Protein AF-W6MEV5-F1 (afdb_monomer_lite)

Radius of gyration: 13.46 Å; chains: 1; bounding box: 25×22×38 Å

Sequence (68 aa):
LCYMDFDVRKQPYLDALPDVLKQFSDFLGTHTWFAGDNISFVDFLLYELFDQHLQLAPDCLKEYYANR

Foldseek 3Di:
DDDDCCVVVLVVCVVCLLVVVVVVLVCCPVAPANVGVDDDPVRVVVVVVVVVVCVSPVCSCVVVVVPD

Organism: NCBI:txid474045

Secondary structure (DSSP, 8-state):
--SSSHHHHHHHHHHHHHHHHHHHHHHHTT-SBTTBSS--HHHHHHHHHHHHHHHH-TTTTHHHHTT-

Structure (mmCIF, N/CA/C/O backbone):
data_AF-W6MEV5-F1
#
_entry.id   AF-W6MEV5-F1
#
loop_
_atom_site.group_PDB
_atom_site.id
_atom_site.type_symbol
_atom_site.label_atom_id
_atom_site.label_alt_id
_atom_site.label_comp_id
_atom_site.label_asym_id
_atom_site.label_entity_id
_atom_site.label_seq_id
_atom_site.pdbx_PDB_ins_code
_atom_site.Cartn_x
_atom_site.Cartn_y
_atom_site.Cartn_z
_atom_site.occupancy
_atom_site.B_iso_or_equiv
_atom_site.auth_seq_id
_atom_site.auth_comp_id
_atom_site.auth_asym_id
_atom_site.auth_atom_id
_atom_site.pdbx_PDB_model_num
ATOM 1 N N . LEU A 1 1 ? -2.298 4.533 -14.487 1.00 54.50 1 LEU A N 1
ATOM 2 C CA . LEU A 1 1 ? -1.182 5.472 -14.195 1.00 54.50 1 LEU A CA 1
ATOM 3 C C . LEU A 1 1 ? -0.025 5.439 -15.207 1.00 54.50 1 LEU A C 1
ATOM 5 O O . LEU A 1 1 ? 1.027 6.000 -14.940 1.00 54.50 1 LEU A O 1
ATOM 9 N N . CYS A 1 2 ? -0.202 4.885 -16.408 1.00 57.41 2 CYS A N 1
ATOM 10 C CA . CYS A 1 2 ? 0.849 4.877 -17.423 1.00 57.41 2 CYS A CA 1
ATOM 11 C C . CYS A 1 2 ? 0.177 4.828 -18.796 1.00 57.41 2 CYS A C 1
ATOM 13 O O . CYS A 1 2 ? -0.317 3.783 -19.194 1.00 57.41 2 CYS A O 1
ATOM 15 N N . TYR A 1 3 ? 0.073 5.982 -19.454 1.00 58.75 3 TYR A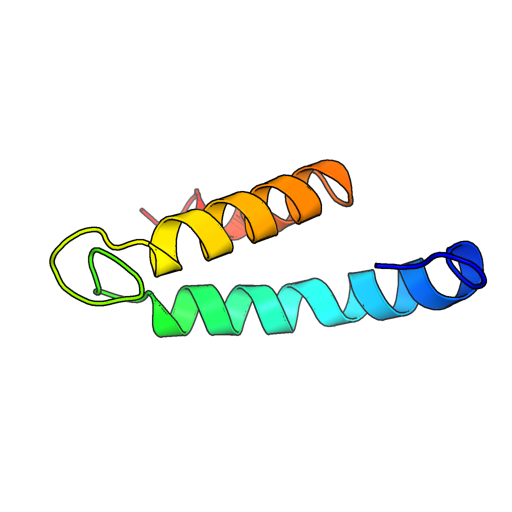 N 1
ATOM 16 C CA . TYR A 1 3 ? -0.720 6.131 -20.680 1.00 58.75 3 TYR A CA 1
ATOM 17 C C . TYR A 1 3 ? 0.117 6.258 -21.960 1.00 58.75 3 TYR A C 1
ATOM 19 O O . TYR A 1 3 ? -0.467 6.296 -23.030 1.00 58.75 3 TYR A O 1
ATOM 27 N N . MET A 1 4 ? 1.454 6.276 -21.876 1.00 70.56 4 MET A N 1
ATOM 28 C CA . MET A 1 4 ? 2.331 6.318 -23.062 1.00 70.56 4 MET A CA 1
ATOM 29 C C . MET A 1 4 ? 3.579 5.442 -22.892 1.00 70.56 4 MET A C 1
ATOM 31 O O . MET A 1 4 ? 3.860 4.609 -23.741 1.00 70.56 4 MET A O 1
ATOM 35 N N . ASP A 1 5 ? 4.263 5.543 -21.748 1.00 84.62 5 ASP A N 1
ATOM 36 C CA . ASP A 1 5 ? 5.492 4.778 -21.468 1.00 84.62 5 ASP A CA 1
ATOM 37 C C . ASP A 1 5 ? 5.233 3.550 -20.577 1.00 84.62 5 ASP A C 1
ATOM 39 O O . ASP A 1 5 ? 6.062 3.217 -19.728 1.00 84.62 5 ASP A O 1
ATOM 43 N N . PHE A 1 6 ? 4.057 2.921 -20.684 1.00 82.94 6 PHE A N 1
ATOM 44 C CA . PHE A 1 6 ? 3.652 1.851 -19.762 1.00 82.94 6 PHE A CA 1
ATOM 45 C C . PHE A 1 6 ? 4.685 0.735 -19.692 1.00 82.94 6 PHE A C 1
ATOM 47 O O . PHE A 1 6 ? 5.148 0.414 -18.603 1.00 82.94 6 PHE A O 1
ATOM 54 N N . ASP A 1 7 ? 5.118 0.217 -20.836 1.00 83.38 7 ASP A N 1
ATOM 55 C CA . ASP A 1 7 ? 6.051 -0.910 -20.871 1.00 83.38 7 ASP A CA 1
ATOM 56 C C . ASP A 1 7 ? 7.420 -0.568 -20.265 1.00 83.38 7 ASP A C 1
ATOM 58 O O . ASP A 1 7 ? 8.049 -1.416 -19.637 1.00 83.38 7 ASP A O 1
ATOM 62 N N . VAL A 1 8 ? 7.856 0.692 -20.375 1.00 88.69 8 VAL A N 1
ATOM 63 C CA . VAL A 1 8 ? 9.142 1.158 -19.830 1.00 88.69 8 VAL A CA 1
ATOM 64 C C . VAL A 1 8 ? 9.042 1.470 -18.336 1.00 88.69 8 VAL A C 1
ATOM 66 O O . VAL A 1 8 ? 9.970 1.203 -17.577 1.00 88.69 8 VAL A O 1
ATOM 69 N N . ARG A 1 9 ? 7.921 2.046 -17.892 1.00 88.88 9 ARG A N 1
ATOM 70 C CA . ARG A 1 9 ? 7.736 2.507 -16.507 1.00 88.88 9 ARG A CA 1
ATOM 71 C C . ARG A 1 9 ? 7.130 1.453 -15.592 1.00 88.88 9 ARG A C 1
ATOM 73 O O . ARG A 1 9 ? 7.241 1.592 -14.376 1.00 88.88 9 ARG A O 1
ATOM 80 N N . LYS A 1 10 ? 6.524 0.400 -16.147 1.00 90.31 10 LYS A N 1
ATOM 81 C CA . LYS A 1 10 ? 5.897 -0.672 -15.371 1.00 90.31 10 LYS A CA 1
ATOM 82 C C . LYS A 1 10 ? 6.901 -1.362 -14.459 1.00 90.31 10 LYS A C 1
ATOM 84 O O . LYS A 1 10 ? 6.624 -1.475 -13.273 1.00 90.31 10 LYS A O 1
ATOM 89 N N . GLN A 1 11 ? 8.041 -1.815 -14.985 1.00 93.00 11 GLN A N 1
ATOM 90 C CA . GLN A 1 11 ? 8.988 -2.581 -14.171 1.00 93.00 11 GLN A CA 1
ATOM 91 C C . GLN A 1 11 ? 9.579 -1.745 -13.022 1.00 93.00 11 GLN A C 1
ATOM 93 O O . GLN A 1 11 ? 9.434 -2.176 -11.884 1.00 93.00 11 GLN A O 1
ATOM 98 N N . PRO A 1 12 ? 10.099 -0.519 -13.248 1.00 94.19 12 PRO A N 1
ATOM 99 C CA . PRO A 1 12 ? 10.565 0.330 -12.148 1.00 94.19 12 PRO A CA 1
ATOM 100 C C . PRO A 1 12 ? 9.487 0.624 -11.098 1.00 94.19 12 PRO A C 1
ATOM 102 O O . PRO A 1 12 ? 9.783 0.736 -9.913 1.00 94.19 12 PRO A O 1
ATOM 105 N N . TYR A 1 13 ? 8.227 0.750 -11.526 1.00 93.56 13 TYR A N 1
ATOM 106 C CA . TYR A 1 13 ? 7.108 0.919 -10.607 1.00 93.56 13 TYR A CA 1
ATOM 107 C C . TYR A 1 13 ? 6.870 -0.332 -9.756 1.00 93.56 13 TYR A C 1
ATOM 109 O O . TYR A 1 13 ? 6.700 -0.217 -8.547 1.00 93.56 13 TYR A O 1
ATOM 117 N N . LEU A 1 14 ? 6.882 -1.518 -10.372 1.00 94.31 14 LEU A N 1
ATOM 118 C CA . LEU A 1 14 ? 6.743 -2.793 -9.666 1.00 94.31 14 LEU A CA 1
ATOM 119 C C . LEU A 1 14 ? 7.906 -3.054 -8.707 1.00 94.31 14 LEU A C 1
ATOM 121 O O . LEU A 1 14 ? 7.672 -3.597 -7.635 1.00 94.31 14 LEU A O 1
ATOM 125 N N . ASP A 1 15 ? 9.121 -2.635 -9.054 1.00 95.56 15 ASP A N 1
ATOM 126 C CA . ASP A 1 15 ? 10.296 -2.782 -8.190 1.00 95.56 15 ASP A CA 1
ATOM 127 C C . ASP A 1 15 ? 10.197 -1.884 -6.944 1.00 95.56 15 ASP A C 1
ATOM 129 O O . ASP A 1 15 ? 10.604 -2.286 -5.858 1.00 95.56 15 ASP A O 1
ATOM 133 N N . ALA A 1 16 ? 9.615 -0.686 -7.079 1.00 95.56 16 ALA A N 1
ATOM 134 C CA . ALA A 1 16 ? 9.393 0.245 -5.968 1.00 95.56 16 ALA A CA 1
ATOM 135 C C . ALA A 1 16 ? 8.119 -0.055 -5.154 1.00 95.56 16 ALA A C 1
ATOM 137 O O . ALA A 1 16 ? 7.964 0.429 -4.031 1.00 95.56 16 ALA A O 1
ATOM 138 N N . LEU A 1 17 ? 7.184 -0.824 -5.718 1.00 95.50 17 LEU A N 1
ATOM 139 C CA . LEU A 1 17 ? 5.875 -1.077 -5.126 1.00 95.50 17 LEU A CA 1
ATOM 140 C C . LEU A 1 17 ? 5.945 -1.717 -3.721 1.00 95.50 17 LEU A C 1
ATOM 142 O O . LEU A 1 17 ? 5.235 -1.227 -2.841 1.00 95.50 17 LEU A O 1
ATOM 146 N N . PRO A 1 18 ? 6.782 -2.741 -3.449 1.00 95.94 18 PRO A N 1
ATOM 147 C CA . PRO A 1 18 ? 6.867 -3.353 -2.123 1.00 95.94 18 PRO A CA 1
ATOM 148 C C . PRO A 1 18 ? 7.220 -2.357 -1.012 1.00 95.94 18 PRO A C 1
ATOM 150 O O . PRO A 1 18 ? 6.583 -2.369 0.041 1.00 95.94 18 PRO A O 1
ATOM 153 N N . ASP A 1 19 ? 8.166 -1.448 -1.264 1.00 96.44 19 ASP A N 1
ATOM 154 C CA . ASP A 1 19 ? 8.591 -0.438 -0.287 1.00 96.44 19 ASP A CA 1
ATOM 155 C C . ASP A 1 19 ? 7.472 0.561 0.032 1.00 96.44 19 ASP A C 1
ATOM 157 O O . ASP A 1 19 ? 7.328 1.005 1.174 1.00 96.44 19 ASP A O 1
ATOM 161 N N . VAL A 1 20 ? 6.654 0.909 -0.965 1.00 95.44 20 VAL A N 1
ATOM 162 C CA . VAL A 1 20 ? 5.491 1.790 -0.788 1.00 95.44 20 VAL A CA 1
ATOM 163 C C . VAL A 1 20 ? 4.374 1.075 -0.027 1.00 95.44 20 VAL A C 1
ATOM 165 O O . VAL A 1 20 ? 3.809 1.636 0.910 1.00 95.44 20 VAL A O 1
ATOM 168 N N . LEU A 1 21 ? 4.068 -0.176 -0.382 1.00 95.75 21 LEU A N 1
ATOM 169 C CA . LEU A 1 21 ? 3.060 -0.978 0.321 1.00 95.75 21 LEU A CA 1
ATOM 170 C C . LEU A 1 21 ? 3.443 -1.208 1.784 1.00 95.75 21 LEU A C 1
ATOM 172 O O . LEU A 1 21 ? 2.580 -1.137 2.660 1.00 95.75 21 LEU A O 1
ATOM 176 N N . LYS A 1 22 ? 4.738 -1.385 2.060 1.00 95.75 22 LYS A N 1
ATOM 177 C CA . LYS A 1 22 ? 5.249 -1.498 3.423 1.00 95.75 22 LYS A CA 1
ATOM 178 C C . LYS A 1 22 ? 4.981 -0.235 4.229 1.00 95.75 22 LYS A C 1
ATOM 180 O O . LYS A 1 22 ? 4.507 -0.339 5.350 1.00 95.75 22 LYS A O 1
ATOM 185 N N . GLN A 1 23 ? 5.193 0.949 3.655 1.00 95.62 23 GLN A N 1
ATOM 186 C CA . GLN A 1 23 ? 4.885 2.213 4.335 1.00 95.62 23 GLN A CA 1
ATOM 187 C C . GLN A 1 23 ? 3.399 2.332 4.691 1.00 95.62 23 GLN A C 1
ATOM 189 O O . GLN A 1 23 ? 3.073 2.776 5.789 1.00 95.62 23 GLN A O 1
ATOM 194 N N . PHE A 1 24 ? 2.494 1.905 3.803 1.00 94.94 24 PHE A N 1
ATOM 195 C CA . PHE A 1 24 ? 1.063 1.867 4.115 1.00 94.94 24 PHE A CA 1
ATOM 196 C C . PHE A 1 24 ? 0.733 0.854 5.212 1.00 94.94 24 PHE A C 1
ATOM 198 O O . PHE A 1 24 ? -0.067 1.164 6.091 1.00 94.94 24 PHE A O 1
ATOM 205 N N . SER A 1 25 ? 1.348 -0.329 5.183 1.00 94.00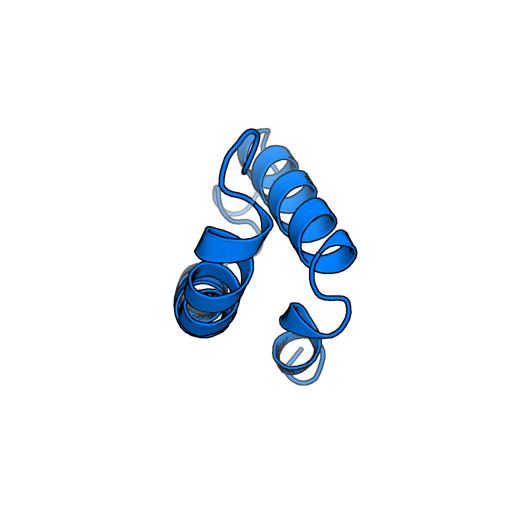 25 SER A N 1
ATOM 206 C CA . SER A 1 25 ? 1.169 -1.340 6.228 1.00 94.00 25 SER A CA 1
ATOM 207 C C . SER A 1 25 ? 1.692 -0.859 7.582 1.00 94.00 25 SER A C 1
ATOM 209 O O . SER A 1 25 ? 0.999 -1.004 8.584 1.00 94.00 25 SER A O 1
ATOM 211 N N . ASP A 1 26 ? 2.887 -0.268 7.614 1.00 94.81 26 ASP A N 1
ATOM 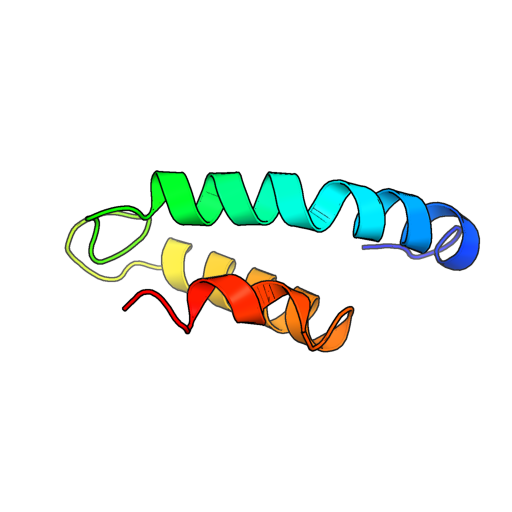212 C CA . ASP A 1 26 ? 3.511 0.275 8.823 1.00 94.81 26 ASP A CA 1
ATOM 213 C C . ASP A 1 26 ? 2.676 1.430 9.390 1.00 94.81 26 ASP A C 1
ATOM 215 O O . ASP A 1 26 ? 2.467 1.506 10.600 1.00 94.81 26 ASP A O 1
ATOM 219 N N . PHE A 1 27 ? 2.154 2.301 8.517 1.00 93.56 27 PHE A N 1
ATOM 220 C CA . PHE A 1 27 ? 1.252 3.380 8.914 1.00 93.56 27 PHE A CA 1
ATOM 221 C C . PHE A 1 27 ? -0.070 2.848 9.463 1.00 93.56 27 PHE A C 1
ATOM 223 O O . PHE A 1 27 ? -0.530 3.336 10.489 1.00 93.56 27 PHE A O 1
ATOM 230 N N . LEU A 1 28 ? -0.686 1.863 8.800 1.00 92.75 28 LEU A N 1
ATOM 231 C CA . LEU A 1 28 ? -1.929 1.274 9.286 1.00 92.75 28 LEU A CA 1
ATOM 232 C C . LEU A 1 28 ? -1.695 0.582 10.628 1.00 92.75 28 LEU A C 1
ATOM 234 O O . LEU A 1 28 ? -2.504 0.767 11.522 1.00 92.75 28 LEU A O 1
ATOM 238 N N . GLY A 1 29 ? -0.586 -0.143 10.802 1.00 90.25 29 GLY A N 1
ATOM 239 C CA . GLY A 1 29 ? -0.109 -0.658 12.087 1.00 90.25 29 GLY A CA 1
ATOM 240 C C . GLY A 1 29 ? -1.228 -1.201 12.982 1.00 90.25 29 GLY A C 1
ATOM 241 O O . GLY A 1 29 ? -1.857 -2.212 12.676 1.00 90.25 29 GLY A O 1
ATOM 242 N N . THR A 1 30 ? -1.479 -0.506 14.095 1.00 89.50 30 THR A N 1
ATOM 243 C CA . THR A 1 30 ? -2.563 -0.815 15.046 1.00 89.50 30 THR A CA 1
ATOM 244 C C . THR A 1 30 ? -3.837 0.008 14.834 1.00 89.50 30 THR A C 1
ATOM 246 O O . THR A 1 30 ? -4.795 -0.154 15.587 1.00 89.50 30 THR A O 1
ATOM 249 N N . HIS A 1 31 ? -3.852 0.929 13.873 1.00 91.06 31 HIS A N 1
ATOM 250 C CA . HIS A 1 31 ? -5.029 1.708 13.513 1.00 91.06 31 HIS A CA 1
ATOM 251 C C . HIS A 1 31 ? -6.079 0.819 12.842 1.00 91.06 31 HIS A C 1
ATOM 253 O O . HIS A 1 31 ? -5.776 -0.024 11.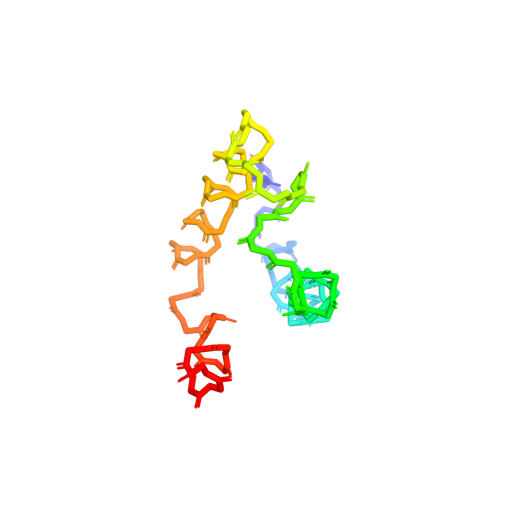996 1.00 91.06 31 HIS A O 1
ATOM 259 N N . THR A 1 32 ? -7.343 1.034 13.210 1.00 93.19 32 THR A N 1
ATOM 260 C CA . THR A 1 32 ? -8.471 0.301 12.619 1.00 93.19 32 THR A CA 1
ATOM 261 C C . THR A 1 32 ? -8.668 0.692 11.152 1.00 93.19 32 THR A C 1
ATOM 263 O O . THR A 1 32 ? -8.875 -0.175 10.302 1.00 93.19 32 THR A O 1
ATOM 266 N N . TRP A 1 33 ? -8.566 1.993 10.864 1.00 95.38 33 TRP A N 1
ATOM 267 C CA . TRP A 1 33 ? -8.688 2.599 9.539 1.00 95.38 33 TRP A CA 1
ATOM 268 C C . TRP A 1 33 ? -7.574 3.633 9.326 1.00 95.38 33 TRP A C 1
ATOM 270 O O . TRP A 1 33 ? -6.994 4.145 10.284 1.00 95.38 33 TRP A O 1
ATOM 280 N N . PHE A 1 34 ? -7.280 3.983 8.074 1.00 94.00 34 PHE A N 1
ATOM 281 C CA . PHE A 1 34 ? -6.222 4.944 7.748 1.00 94.00 34 PHE A CA 1
ATOM 282 C C . PHE A 1 34 ? -6.547 6.363 8.225 1.00 94.00 34 PHE A C 1
ATOM 284 O O . PHE A 1 34 ? -5.639 7.140 8.512 1.00 94.00 34 PHE A O 1
ATOM 291 N N . ALA A 1 35 ? -7.831 6.708 8.326 1.00 95.06 35 ALA A N 1
ATOM 292 C CA . ALA A 1 35 ? -8.281 8.018 8.793 1.00 95.06 35 ALA A CA 1
ATOM 293 C C . ALA A 1 35 ? -8.721 8.047 10.270 1.00 95.06 35 ALA A C 1
ATOM 295 O O . ALA A 1 35 ? -9.362 9.009 10.697 1.00 95.06 35 ALA A O 1
ATOM 296 N N . GLY A 1 36 ? -8.384 7.016 11.055 1.00 91.38 36 GLY A N 1
ATOM 297 C CA . GLY A 1 36 ? -8.665 6.943 12.490 1.00 91.38 36 GLY A CA 1
ATOM 298 C C . GLY A 1 36 ? -9.477 5.712 12.887 1.00 91.38 36 GLY A C 1
ATOM 299 O O . GLY A 1 36 ? -9.350 4.642 12.301 1.00 91.38 36 GLY A O 1
ATOM 300 N N . ASP A 1 37 ? -10.309 5.855 13.917 1.00 95.31 37 ASP A N 1
ATOM 301 C CA . ASP A 1 37 ? -11.034 4.713 14.496 1.00 95.31 37 ASP A CA 1
ATOM 302 C C . ASP A 1 37 ? -12.338 4.385 13.762 1.00 95.31 37 ASP A C 1
ATOM 304 O O . ASP A 1 37 ? -12.846 3.268 13.852 1.00 95.31 37 ASP A O 1
ATOM 308 N N . ASN A 1 38 ? -12.869 5.345 13.004 1.00 95.75 38 ASN A N 1
ATOM 309 C CA . ASN A 1 38 ? -14.072 5.179 12.200 1.00 95.75 38 ASN A CA 1
ATOM 310 C C . ASN A 1 38 ? -13.719 5.238 10.717 1.00 95.75 38 ASN A C 1
ATOM 312 O O . ASN A 1 38 ? -12.883 6.044 10.307 1.00 95.75 38 ASN A O 1
ATOM 316 N N . ILE A 1 39 ? -14.410 4.426 9.918 1.00 96.50 39 ILE A N 1
ATOM 317 C CA . ILE A 1 39 ? -14.255 4.439 8.466 1.00 96.50 39 ILE A CA 1
ATOM 318 C C . ILE A 1 39 ? -14.644 5.806 7.894 1.00 96.50 39 ILE A C 1
ATOM 320 O O . ILE A 1 39 ? -15.642 6.412 8.295 1.00 96.50 39 ILE A O 1
ATOM 324 N N . SER A 1 40 ? -13.864 6.282 6.930 1.00 96.75 40 SER A N 1
ATOM 325 C CA . SER A 1 40 ? -14.053 7.567 6.266 1.00 96.75 40 SER A CA 1
ATOM 326 C C . SER A 1 40 ? -13.929 7.440 4.745 1.00 96.75 40 SER A C 1
ATOM 328 O O . SER A 1 40 ? -13.557 6.396 4.215 1.00 96.75 40 SER A O 1
ATOM 330 N N . PHE A 1 41 ? -14.185 8.534 4.022 1.00 96.38 41 PHE A N 1
ATOM 331 C CA . PHE A 1 41 ? -14.015 8.569 2.566 1.00 96.38 41 PHE A CA 1
ATOM 332 C C . PHE A 1 41 ? -12.573 8.262 2.110 1.00 96.38 41 PHE A C 1
ATOM 334 O O . PHE A 1 41 ? -12.386 7.723 1.022 1.00 96.38 41 PHE A O 1
ATOM 341 N N . VAL A 1 42 ? -11.559 8.577 2.927 1.00 95.62 42 VAL A N 1
ATOM 342 C CA . VAL A 1 42 ? -10.142 8.331 2.602 1.00 95.62 42 VAL A CA 1
ATOM 343 C C . VAL A 1 42 ? -9.855 6.833 2.505 1.00 95.62 42 VAL A C 1
ATOM 345 O O . VAL A 1 42 ? -9.103 6.404 1.633 1.00 95.62 42 VAL A O 1
ATOM 348 N N . ASP A 1 43 ? -10.500 6.028 3.347 1.00 96.00 43 ASP A N 1
ATOM 349 C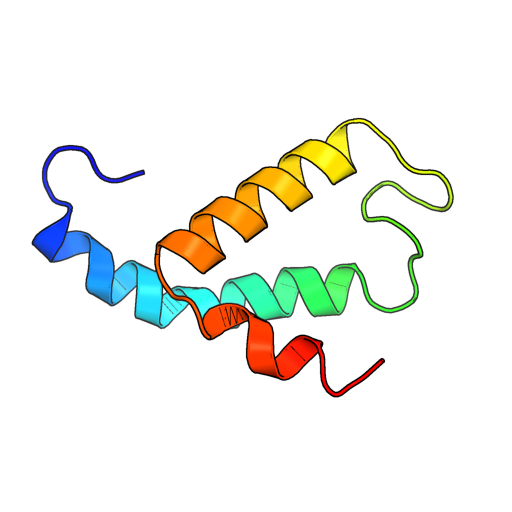 CA . ASP A 1 43 ? -10.312 4.576 3.380 1.00 96.00 43 ASP A CA 1
ATOM 350 C C . ASP A 1 43 ? -10.809 3.908 2.095 1.00 96.00 43 ASP A C 1
ATOM 352 O O . ASP A 1 43 ? -10.192 2.964 1.607 1.00 96.00 43 ASP A O 1
ATOM 356 N N . PHE A 1 44 ? -11.873 4.443 1.491 1.00 96.69 44 PHE A N 1
ATOM 357 C CA . PHE A 1 44 ? -12.363 3.964 0.198 1.00 96.69 44 PHE A CA 1
ATOM 358 C C . PHE A 1 44 ? -11.405 4.302 -0.949 1.00 96.69 44 PHE A C 1
ATOM 360 O O . PHE A 1 44 ? -11.212 3.471 -1.833 1.00 96.69 44 PHE A O 1
ATOM 367 N N . LEU A 1 45 ? -10.761 5.477 -0.921 1.00 96.12 45 LEU A N 1
ATOM 368 C CA . LEU A 1 45 ? -9.742 5.838 -1.916 1.00 96.12 45 LEU A CA 1
ATOM 369 C C . LEU A 1 45 ? -8.528 4.907 -1.831 1.00 96.12 45 LEU A C 1
ATOM 371 O O . LEU A 1 45 ? -7.988 4.493 -2.855 1.00 96.12 45 LEU A O 1
ATOM 375 N N . LEU A 1 46 ? -8.108 4.556 -0.614 1.00 95.25 46 LEU A N 1
ATOM 376 C CA . LEU A 1 46 ? -7.018 3.604 -0.407 1.00 95.25 46 LEU A CA 1
ATOM 377 C C . LEU A 1 46 ? -7.420 2.181 -0.798 1.00 95.25 46 LEU A C 1
ATOM 379 O O . LEU A 1 46 ? -6.624 1.481 -1.417 1.00 95.25 46 LEU A O 1
ATOM 383 N N . TYR A 1 47 ? -8.655 1.769 -0.512 1.00 95.06 47 TYR A N 1
ATOM 384 C CA . TYR A 1 47 ? -9.188 0.494 -0.990 1.00 95.06 47 TYR A CA 1
ATOM 385 C C . TYR A 1 47 ? -9.148 0.398 -2.521 1.00 95.06 47 TYR A C 1
ATOM 387 O O . TYR A 1 47 ? -8.613 -0.573 -3.052 1.00 95.06 47 TYR A O 1
ATOM 395 N N . GLU A 1 48 ? -9.650 1.413 -3.232 1.00 97.06 48 GLU A N 1
ATOM 396 C CA . GLU A 1 48 ? -9.609 1.452 -4.700 1.00 97.06 48 GLU A CA 1
ATOM 397 C C . GLU A 1 48 ? -8.167 1.427 -5.218 1.00 97.06 48 GLU A C 1
ATOM 3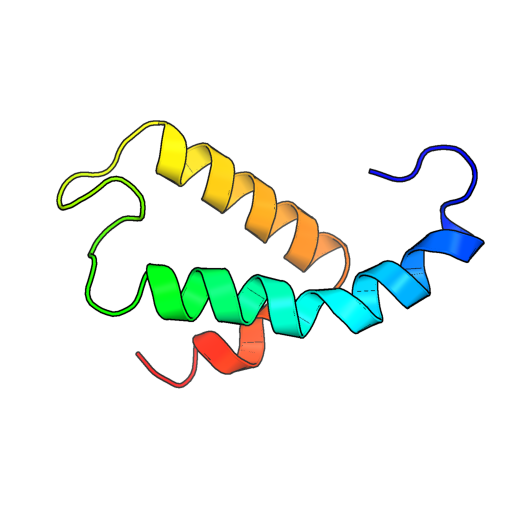99 O O . GLU A 1 48 ? -7.849 0.695 -6.157 1.00 97.06 48 GLU A O 1
ATOM 404 N N . LEU A 1 49 ? -7.269 2.183 -4.579 1.00 95.31 49 LEU A N 1
ATOM 405 C CA . LEU A 1 49 ? -5.851 2.170 -4.916 1.00 95.31 49 LEU A CA 1
ATOM 406 C C . LEU A 1 49 ? -5.272 0.754 -4.794 1.00 95.31 49 LEU A C 1
ATOM 408 O O . LEU A 1 49 ? -4.594 0.297 -5.712 1.00 95.31 49 LEU A O 1
ATOM 412 N N . PHE A 1 50 ? -5.523 0.046 -3.693 1.00 95.81 50 PHE A N 1
ATOM 413 C CA . PHE A 1 50 ? -5.026 -1.317 -3.498 1.00 95.81 50 PHE A CA 1
ATOM 414 C C . PHE A 1 50 ? -5.642 -2.317 -4.477 1.00 95.81 50 PHE A C 1
ATOM 416 O O . PHE A 1 50 ? -4.918 -3.166 -4.993 1.00 95.81 50 PHE A O 1
ATOM 423 N N . ASP A 1 51 ? -6.927 -2.185 -4.803 1.00 95.81 51 ASP A N 1
ATOM 424 C CA . ASP A 1 51 ? -7.574 -3.021 -5.818 1.00 95.81 51 ASP A CA 1
ATOM 425 C C . ASP A 1 51 ? -6.895 -2.868 -7.189 1.00 95.81 51 ASP A C 1
ATOM 427 O O . ASP A 1 51 ? -6.518 -3.855 -7.822 1.00 95.81 51 ASP A O 1
ATOM 431 N N . GLN A 1 52 ? -6.592 -1.636 -7.609 1.00 95.25 52 GLN A N 1
ATOM 432 C CA . GLN A 1 52 ? -5.843 -1.389 -8.847 1.00 95.25 52 GLN A CA 1
ATOM 433 C C . GLN A 1 52 ? -4.445 -2.031 -8.834 1.00 95.25 52 GLN A C 1
ATOM 435 O O . GLN A 1 52 ? -3.981 -2.528 -9.864 1.00 95.25 52 GLN A O 1
ATOM 440 N N . HIS A 1 53 ? -3.768 -2.051 -7.682 1.00 94.81 53 HIS A N 1
ATOM 441 C CA . HIS A 1 53 ? -2.475 -2.724 -7.544 1.00 94.81 53 HIS A CA 1
ATOM 442 C C . HIS A 1 53 ? -2.593 -4.244 -7.616 1.00 94.81 53 HIS A C 1
ATOM 444 O O . HIS A 1 53 ? -1.731 -4.866 -8.230 1.00 94.81 53 HIS A O 1
ATOM 450 N N . LEU A 1 54 ? -3.651 -4.836 -7.058 1.00 95.38 54 LEU A N 1
ATOM 451 C CA . LEU A 1 54 ? -3.931 -6.266 -7.201 1.00 95.38 54 LEU A CA 1
ATOM 452 C C . LEU A 1 54 ? -4.212 -6.637 -8.662 1.00 95.38 54 LEU A C 1
ATOM 454 O O . LEU A 1 54 ? -3.735 -7.666 -9.134 1.00 95.38 54 LEU A O 1
ATOM 458 N N . GLN A 1 55 ? -4.907 -5.781 -9.417 1.00 94.81 55 GLN A N 1
ATOM 459 C CA . GLN A 1 55 ? -5.080 -5.983 -10.862 1.00 94.81 55 GLN A CA 1
ATOM 460 C C . GLN A 1 55 ? -3.742 -5.921 -11.620 1.00 94.81 55 GLN A C 1
ATOM 462 O O . GLN A 1 55 ? -3.535 -6.659 -12.584 1.00 94.81 55 GLN A O 1
ATOM 467 N N . LEU A 1 56 ? -2.818 -5.049 -11.200 1.00 92.62 56 LEU A N 1
ATOM 468 C CA . LEU A 1 56 ? -1.502 -4.903 -11.829 1.00 92.62 56 LEU A CA 1
ATOM 469 C C . LEU A 1 56 ? -0.518 -6.026 -11.444 1.00 92.62 56 LEU A C 1
ATOM 471 O O . LEU A 1 56 ? 0.267 -6.465 -12.289 1.00 92.62 56 LEU A O 1
ATOM 475 N N . ALA A 1 57 ? -0.538 -6.449 -10.181 1.00 94.75 57 ALA A N 1
ATOM 476 C CA . ALA A 1 57 ? 0.364 -7.415 -9.563 1.00 94.75 57 ALA A CA 1
ATOM 477 C C . ALA A 1 57 ? -0.399 -8.236 -8.496 1.00 94.75 57 ALA A C 1
ATOM 479 O O . ALA A 1 57 ? -0.407 -7.858 -7.326 1.00 94.75 57 ALA A O 1
ATOM 480 N N . PRO A 1 58 ? -1.015 -9.374 -8.871 1.00 94.88 58 PRO A N 1
ATOM 481 C CA . PRO A 1 58 ? -1.964 -10.104 -8.015 1.00 94.88 58 PRO A CA 1
ATOM 482 C C . PRO A 1 58 ? -1.442 -10.543 -6.643 1.00 94.88 58 PRO A C 1
ATOM 484 O O . PRO A 1 58 ? -2.213 -10.643 -5.694 1.00 94.88 58 PRO A O 1
ATOM 487 N N . ASP A 1 59 ? -0.137 -10.784 -6.521 1.00 94.94 59 ASP A N 1
ATOM 488 C CA . ASP A 1 59 ? 0.485 -11.250 -5.279 1.00 94.94 59 ASP A CA 1
ATOM 489 C C . ASP A 1 59 ? 1.094 -10.116 -4.430 1.00 94.94 59 ASP A C 1
ATOM 491 O O . ASP A 1 59 ? 1.678 -10.391 -3.382 1.00 94.94 59 ASP A O 1
ATOM 495 N N . CYS A 1 60 ? 0.969 -8.843 -4.833 1.00 95.06 60 CYS A N 1
ATOM 496 C CA . CYS A 1 60 ? 1.696 -7.733 -4.197 1.00 95.06 60 CYS A CA 1
ATOM 497 C C . CYS A 1 60 ? 1.316 -7.482 -2.727 1.00 95.06 60 CYS A C 1
ATOM 499 O O . CYS A 1 60 ? 2.113 -6.920 -1.981 1.00 95.06 60 CYS A O 1
ATOM 501 N N . LEU A 1 61 ? 0.129 -7.926 -2.295 1.00 94.12 61 LEU A N 1
ATOM 502 C CA . LEU A 1 61 ? -0.334 -7.806 -0.907 1.00 94.12 61 LEU A CA 1
ATOM 503 C C . LEU A 1 61 ? -0.224 -9.107 -0.099 1.00 94.12 61 LEU A C 1
ATOM 505 O O . LEU A 1 61 ? -0.580 -9.127 1.080 1.00 94.12 61 LEU A O 1
ATOM 509 N N . LYS A 1 62 ? 0.268 -10.198 -0.699 1.00 93.25 62 LYS A N 1
ATOM 510 C CA . LYS A 1 62 ? 0.257 -11.538 -0.089 1.00 93.25 62 LYS A CA 1
ATOM 511 C C . LYS A 1 62 ? 0.953 -11.589 1.273 1.00 93.25 62 LYS A C 1
ATOM 513 O O . LYS A 1 62 ? 0.489 -12.288 2.171 1.00 93.25 62 LYS A O 1
ATOM 518 N N . GLU A 1 63 ? 2.028 -10.826 1.434 1.00 90.25 63 GLU A N 1
ATOM 519 C CA . GLU A 1 63 ? 2.824 -10.770 2.665 1.00 90.25 63 GLU A CA 1
ATOM 520 C C . GLU A 1 63 ? 2.073 -10.134 3.851 1.00 90.25 63 GLU A C 1
ATOM 522 O O . GLU A 1 63 ? 2.384 -10.428 5.005 1.00 90.25 63 GLU A O 1
ATOM 527 N N . TYR A 1 64 ? 1.039 -9.326 3.592 1.00 87.94 64 TYR A N 1
ATOM 528 C CA . TYR A 1 64 ? 0.282 -8.618 4.632 1.00 87.94 64 TYR A CA 1
ATOM 529 C C . TYR A 1 64 ? -0.946 -9.392 5.129 1.00 87.94 64 TYR A C 1
ATOM 531 O O . TYR A 1 64 ? -1.431 -9.130 6.227 1.00 87.94 64 TYR A O 1
ATOM 539 N N . TYR A 1 65 ? -1.432 -10.383 4.372 1.00 72.88 65 TYR A N 1
ATOM 540 C CA . TYR A 1 65 ? -2.560 -11.226 4.796 1.00 72.88 65 TYR A CA 1
ATOM 541 C C . TYR A 1 65 ? -2.175 -12.294 5.828 1.00 72.88 65 TYR A C 1
ATOM 543 O O . TYR A 1 65 ? -3.042 -12.783 6.543 1.00 72.88 65 TYR A O 1
ATOM 551 N N . ALA A 1 66 ? -0.895 -12.668 5.910 1.00 58.09 66 ALA A N 1
ATOM 552 C CA . ALA A 1 66 ? -0.424 -13.736 6.795 1.00 58.09 66 ALA A CA 1
ATOM 553 C C . ALA A 1 66 ? -0.181 -13.289 8.252 1.00 58.09 66 ALA A C 1
ATOM 555 O O . ALA A 1 66 ? 0.020 -14.138 9.115 1.00 58.09 66 ALA A O 1
ATOM 556 N N . ASN A 1 67 ? -0.187 -11.977 8.518 1.00 49.16 67 ASN A N 1
ATOM 557 C CA . ASN A 1 67 ? 0.195 -11.380 9.804 1.00 49.16 67 ASN A CA 1
ATOM 558 C C . ASN A 1 67 ? -0.977 -10.710 10.556 1.00 49.16 67 ASN A C 1
ATOM 560 O O . ASN A 1 67 ? -0.734 -9.877 11.430 1.00 49.16 67 ASN A O 1
ATOM 564 N N . ARG A 1 68 ? -2.232 -11.048 10.229 1.00 50.66 68 ARG A N 1
ATOM 565 C CA . ARG A 1 68 ? -3.420 -10.672 11.017 1.00 50.66 68 ARG A CA 1
ATOM 566 C C . ARG A 1 68 ? -4.042 -11.875 11.710 1.00 50.66 68 ARG A C 1
ATOM 568 O O . ARG A 1 68 ? -4.082 -12.953 11.081 1.00 50.66 68 ARG A O 1
#

InterPro domains:
  IPR004046 Glutathione S-transferase, C-terminal [PF00043] (8-64)
  IPR010987 Glutathione S-transferase, C-terminal-like [PS50405] (1-68)
  IPR036282 Glutathione S-transferase, C-terminal domain superfamily [SSF47616] (6-64)

pLDDT: mean 89.63, std 11.89, range [49.16, 97.06]